Protein AF-A0A2K3LQK6-F1 (afdb_monomer_lite)

InterPro domains:
  IPR004263 Exostosin-like [PTHR11062] (12-175)
  IPR040911 Exostosin, GT47 domain [PF03016] (10-175)

Structure (mmCIF, N/CA/C/O backbone):
data_AF-A0A2K3LQK6-F1
#
_entry.id   AF-A0A2K3LQK6-F1
#
loop_
_atom_site.group_PDB
_atom_site.id
_atom_site.type_symbol
_atom_site.label_atom_id
_atom_site.label_alt_id
_atom_site.label_comp_id
_atom_site.label_asym_id
_atom_site.label_entity_id
_atom_site.label_seq_id
_atom_site.pdbx_PDB_ins_code
_atom_site.Cartn_x
_atom_site.Cartn_y
_atom_site.Cartn_z
_atom_site.occupancy
_atom_site.B_iso_or_equiv
_atom_site.auth_seq_id
_atom_site.auth_comp_id
_atom_site.auth_asym_id
_atom_site.auth_atom_id
_atom_site.pdbx_PDB_model_num
ATOM 1 N N . MET A 1 1 ? 17.874 10.513 23.870 1.00 37.66 1 MET A N 1
ATOM 2 C CA . MET A 1 1 ? 16.437 10.480 24.214 1.00 37.66 1 MET A CA 1
ATOM 3 C C . MET A 1 1 ? 16.066 9.026 24.432 1.00 37.66 1 MET A C 1
ATOM 5 O O . MET A 1 1 ? 16.280 8.231 23.527 1.00 37.66 1 MET A O 1
ATOM 9 N N . GLN A 1 2 ? 15.634 8.658 25.635 1.00 50.38 2 GLN A N 1
ATOM 10 C CA . GLN A 1 2 ? 15.206 7.292 25.942 1.00 50.38 2 GLN A CA 1
ATOM 11 C C . GLN A 1 2 ? 13.764 7.153 25.437 1.00 50.38 2 GLN A C 1
ATOM 13 O O . GLN A 1 2 ? 12.906 7.937 25.834 1.00 50.38 2 GLN A O 1
ATOM 18 N N . GLY A 1 3 ? 13.527 6.259 24.475 1.00 62.50 3 GLY A N 1
ATOM 19 C CA . GLY A 1 3 ? 12.187 6.035 23.929 1.00 62.50 3 GLY A CA 1
ATOM 20 C C . GLY A 1 3 ? 11.255 5.419 24.975 1.00 62.50 3 GLY A C 1
ATOM 21 O O . GLY A 1 3 ? 11.709 4.702 25.866 1.00 62.50 3 GLY A O 1
ATOM 22 N N . THR A 1 4 ? 9.956 5.691 24.868 1.00 73.94 4 THR A N 1
ATOM 23 C CA . THR A 1 4 ? 8.923 5.056 25.698 1.00 73.94 4 THR A CA 1
ATOM 24 C C . THR A 1 4 ? 8.944 3.537 25.491 1.00 73.94 4 THR A C 1
ATOM 26 O O . THR A 1 4 ? 9.010 3.074 24.352 1.00 73.94 4 THR A O 1
ATOM 29 N N . SER A 1 5 ? 8.899 2.752 26.575 1.00 81.50 5 SER A N 1
ATOM 30 C CA . SER A 1 5 ? 8.797 1.288 26.478 1.00 81.50 5 SER A CA 1
ATOM 31 C C . SER A 1 5 ? 7.486 0.872 25.799 1.00 81.50 5 SER A C 1
ATOM 33 O O . SER A 1 5 ? 6.498 1.608 25.831 1.00 81.50 5 SER A O 1
ATOM 35 N N . TYR A 1 6 ? 7.458 -0.319 25.193 1.00 77.25 6 TYR A N 1
ATOM 36 C CA . TYR A 1 6 ? 6.244 -0.839 24.551 1.00 77.25 6 TYR A CA 1
ATOM 37 C C . TYR A 1 6 ? 5.064 -0.937 25.522 1.00 77.25 6 TYR A C 1
ATOM 39 O O . TYR A 1 6 ? 3.968 -0.512 25.180 1.00 77.25 6 TYR A O 1
ATOM 47 N N . GLU A 1 7 ? 5.307 -1.394 26.748 1.00 80.50 7 GLU A N 1
ATOM 48 C CA . GLU A 1 7 ? 4.292 -1.476 27.805 1.00 80.50 7 GLU A CA 1
ATOM 49 C C . GLU A 1 7 ? 3.673 -0.107 28.111 1.00 80.50 7 GLU A C 1
ATOM 51 O O . GLU A 1 7 ? 2.451 0.036 28.140 1.00 80.50 7 GLU A O 1
ATOM 56 N N . ASN A 1 8 ? 4.505 0.931 28.241 1.00 85.00 8 ASN A N 1
ATOM 57 C CA . ASN A 1 8 ? 4.021 2.288 28.478 1.00 85.00 8 ASN A CA 1
ATOM 58 C C . ASN A 1 8 ? 3.223 2.830 27.284 1.00 85.00 8 ASN A C 1
ATOM 60 O O . ASN A 1 8 ? 2.232 3.527 27.487 1.00 85.00 8 ASN A O 1
ATOM 64 N N . MET A 1 9 ? 3.612 2.506 26.044 1.00 84.94 9 MET A N 1
ATOM 65 C CA . MET A 1 9 ? 2.831 2.893 24.861 1.00 84.94 9 MET A CA 1
ATOM 66 C C . MET A 1 9 ? 1.442 2.253 24.866 1.00 84.94 9 MET A C 1
ATOM 68 O O . MET A 1 9 ? 0.458 2.950 24.619 1.00 84.94 9 MET A O 1
ATOM 72 N N . THR A 1 10 ? 1.353 0.963 25.190 1.00 86.56 10 THR A N 1
ATOM 73 C CA . THR A 1 10 ? 0.074 0.250 25.271 1.00 86.56 10 THR A CA 1
ATOM 74 C C . THR A 1 10 ? -0.840 0.863 26.330 1.00 86.56 10 THR A C 1
ATOM 76 O O . THR A 1 10 ? -2.001 1.131 26.036 1.00 86.56 10 THR A O 1
ATOM 79 N N . ILE A 1 11 ? -0.316 1.180 27.519 1.00 89.50 11 ILE A N 1
ATOM 80 C CA . ILE A 1 11 ? -1.090 1.823 28.596 1.00 89.50 11 ILE A CA 1
ATOM 81 C C . ILE A 1 11 ? -1.600 3.207 28.168 1.00 89.50 11 ILE A C 1
ATOM 83 O O . ILE A 1 11 ? -2.762 3.543 28.391 1.00 89.50 11 ILE A O 1
ATOM 87 N N . ILE A 1 12 ? -0.750 4.021 27.532 1.00 90.62 12 ILE A N 1
ATOM 88 C CA . ILE A 1 12 ? -1.136 5.361 27.065 1.00 90.62 12 ILE A CA 1
ATOM 89 C C . ILE A 1 12 ? -2.272 5.271 26.039 1.00 90.62 12 ILE A C 1
ATOM 91 O O . ILE A 1 12 ? -3.260 5.999 26.151 1.00 90.62 12 ILE A O 1
ATOM 95 N N . VAL A 1 13 ? -2.148 4.380 25.052 1.00 90.25 13 VAL A N 1
ATOM 96 C CA . VAL A 1 13 ? -3.176 4.197 24.018 1.00 90.25 13 VAL A CA 1
ATOM 97 C C . VAL A 1 13 ? -4.457 3.619 24.610 1.00 90.25 13 VAL A C 1
ATOM 99 O O . VAL A 1 13 ? -5.538 4.089 24.261 1.00 90.25 13 VAL A O 1
ATOM 102 N N . GLN A 1 14 ? -4.351 2.671 25.541 1.00 90.94 14 GLN A N 1
ATOM 103 C CA . GLN A 1 14 ? -5.493 2.127 26.270 1.00 90.94 14 GLN A CA 1
ATOM 104 C C . GLN A 1 14 ? -6.287 3.228 26.976 1.00 90.94 14 GLN A C 1
ATOM 106 O O . GLN A 1 14 ? -7.464 3.414 26.670 1.00 90.94 14 GLN A O 1
ATOM 111 N N . ASN A 1 15 ? -5.631 4.016 27.831 1.00 93.12 15 ASN A N 1
ATOM 112 C CA . ASN A 1 15 ? -6.279 5.101 28.568 1.00 93.12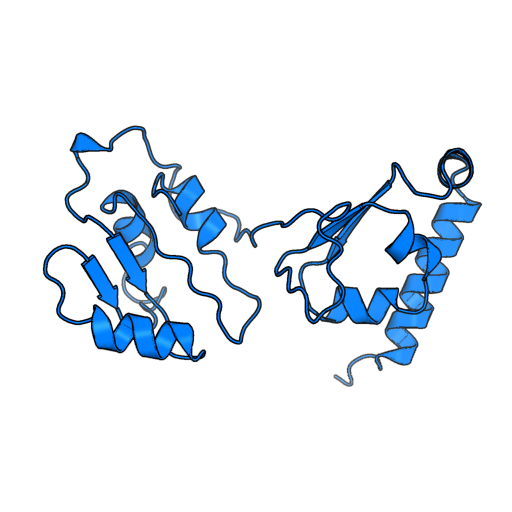 15 ASN A CA 1
ATOM 113 C C . ASN A 1 15 ? -6.919 6.132 27.627 1.00 93.12 15 ASN A C 1
ATOM 115 O O . ASN A 1 15 ? -8.015 6.633 27.885 1.00 93.12 15 ASN A O 1
ATOM 119 N N . TYR A 1 16 ? -6.250 6.447 26.513 1.00 92.06 16 TYR A N 1
ATOM 120 C CA . TYR A 1 16 ? -6.789 7.360 25.510 1.00 92.06 16 TYR A CA 1
ATOM 121 C C . TYR A 1 16 ? -8.078 6.817 24.879 1.00 92.06 16 TYR A C 1
ATOM 123 O O . TYR A 1 16 ? -9.088 7.523 24.843 1.00 92.06 16 TYR A O 1
ATOM 131 N N . VAL A 1 17 ? -8.078 5.561 24.431 1.00 90.38 17 VAL A N 1
ATOM 132 C CA . VAL A 1 17 ? -9.249 4.927 23.810 1.00 90.38 17 VAL A CA 1
ATOM 133 C C . VAL A 1 17 ? -10.395 4.791 24.811 1.00 90.38 17 VAL A C 1
ATOM 135 O O . VAL A 1 17 ? -11.519 5.166 24.491 1.00 90.38 17 VAL A O 1
ATOM 138 N N . GLU A 1 18 ? -10.126 4.352 26.040 1.00 91.00 18 GLU A N 1
ATOM 139 C CA . GLU A 1 18 ? -11.136 4.267 27.103 1.00 91.00 18 GLU A CA 1
ATOM 140 C C . GLU A 1 18 ? -11.766 5.636 27.406 1.00 91.00 18 GLU A C 1
ATOM 142 O O . GLU A 1 18 ? -12.985 5.741 27.563 1.00 91.00 18 GLU A O 1
ATOM 147 N N . SER A 1 19 ? -10.970 6.713 27.394 1.00 93.44 19 SER A N 1
ATOM 148 C CA . SER A 1 19 ? -11.492 8.074 27.568 1.00 93.44 19 SER A CA 1
ATOM 149 C C . SER A 1 19 ? -12.434 8.498 26.433 1.00 93.44 19 SER A C 1
ATOM 151 O O . SER A 1 19 ? -13.451 9.146 26.688 1.00 93.44 19 SER A O 1
ATOM 153 N N . LEU A 1 20 ? -12.141 8.102 25.187 1.00 91.06 20 LEU A N 1
ATOM 154 C CA . LEU A 1 20 ? -13.002 8.375 24.035 1.00 91.06 20 LEU A CA 1
ATOM 155 C C . LEU A 1 20 ? -14.316 7.598 24.131 1.00 91.06 20 LEU A C 1
ATOM 157 O O . LEU A 1 20 ? -15.376 8.179 23.909 1.00 91.06 20 LEU A O 1
ATOM 161 N N . ILE A 1 21 ? -14.248 6.318 24.506 1.00 90.62 21 ILE A N 1
ATOM 162 C CA . ILE A 1 21 ? -15.417 5.450 24.696 1.00 90.62 21 ILE A CA 1
ATOM 163 C C . ILE A 1 21 ? -16.339 6.008 25.787 1.00 90.62 21 ILE A C 1
ATOM 165 O O . ILE A 1 21 ? -17.554 6.033 25.616 1.00 90.62 21 ILE A O 1
ATOM 169 N N . SER A 1 22 ? -15.763 6.490 26.892 1.00 91.69 22 SER A N 1
ATOM 170 C CA . SER A 1 22 ? -16.510 7.102 27.997 1.00 91.69 22 SER A CA 1
ATOM 171 C C . SER A 1 22 ? -17.151 8.437 27.600 1.00 91.69 22 SER A C 1
ATOM 173 O O . SER A 1 22 ? -18.304 8.712 27.934 1.00 91.69 22 SER A O 1
ATOM 175 N N . LYS A 1 23 ? -16.423 9.270 26.848 1.00 94.31 23 LYS A N 1
ATOM 176 C CA . LYS A 1 23 ? -16.878 10.609 26.454 1.00 94.31 23 LYS A CA 1
ATOM 177 C C . LYS A 1 23 ? -17.947 10.589 25.362 1.00 94.31 23 LYS A C 1
ATOM 179 O O . LYS A 1 23 ? -18.805 11.471 25.340 1.00 94.31 23 LYS A O 1
ATOM 184 N N . TYR A 1 24 ? -17.877 9.636 24.436 1.00 90.69 24 TYR A N 1
ATOM 185 C CA . TYR A 1 24 ? -18.741 9.595 23.261 1.00 90.69 24 TYR A CA 1
ATOM 186 C C . TYR A 1 24 ? -19.615 8.332 23.262 1.00 90.69 24 TYR A C 1
ATOM 188 O O . TYR A 1 24 ? -19.097 7.227 23.104 1.00 90.69 24 TYR A O 1
ATOM 196 N N . PRO A 1 25 ? -20.956 8.461 23.333 1.00 86.81 25 PRO A N 1
ATOM 197 C CA . PRO A 1 25 ? -21.855 7.310 23.478 1.00 86.81 25 PRO A CA 1
ATOM 198 C C . PRO A 1 25 ? -21.932 6.423 22.224 1.00 86.81 25 PRO A C 1
ATOM 200 O O . PRO A 1 25 ? -22.525 5.346 22.258 1.00 86.81 25 PRO A O 1
ATOM 203 N N . TYR A 1 26 ? -21.344 6.860 21.107 1.00 90.94 26 TYR A N 1
ATOM 204 C CA . TYR A 1 26 ? -21.410 6.169 19.820 1.00 90.94 26 TYR A CA 1
ATOM 205 C C . TYR A 1 26 ? -20.697 4.818 19.827 1.00 90.94 26 TYR A C 1
ATOM 207 O O . TYR A 1 26 ? -21.129 3.916 19.113 1.00 90.94 26 TYR A O 1
ATOM 215 N N . TRP A 1 27 ? -19.668 4.647 20.664 1.00 90.56 27 TRP A N 1
ATOM 216 C CA . TRP A 1 27 ? -18.962 3.373 20.776 1.00 90.56 27 TRP A CA 1
ATOM 217 C C . TRP A 1 27 ? -19.902 2.234 21.181 1.00 90.56 27 TRP A C 1
ATOM 219 O O . TRP A 1 27 ? -19.908 1.170 20.564 1.00 90.56 27 TRP A O 1
ATOM 229 N N . ASN A 1 28 ? -20.758 2.476 22.177 1.00 89.25 28 ASN A N 1
ATOM 230 C CA . ASN A 1 28 ? -21.653 1.461 22.736 1.00 89.25 28 ASN A CA 1
ATOM 231 C C . ASN A 1 28 ? -22.783 1.052 21.781 1.00 89.25 28 ASN A C 1
ATOM 233 O O . ASN A 1 28 ? -23.373 -0.007 21.972 1.00 89.25 28 ASN A O 1
ATOM 237 N N . ARG A 1 29 ? -23.067 1.841 20.733 1.00 92.56 29 ARG A N 1
ATOM 238 C CA . ARG A 1 29 ? -24.099 1.519 19.732 1.00 92.56 29 ARG A CA 1
ATOM 239 C C . ARG A 1 29 ? -23.782 0.234 18.963 1.00 92.56 29 ARG A C 1
ATOM 241 O O . ARG A 1 29 ? -24.691 -0.512 18.617 1.00 92.56 29 ARG A O 1
ATOM 248 N N . THR A 1 30 ? -22.505 0.006 18.674 1.00 92.94 30 THR A N 1
ATOM 249 C CA . THR A 1 30 ? -22.017 -1.093 17.819 1.00 92.94 30 THR A CA 1
ATOM 250 C C . THR A 1 30 ? -20.852 -1.850 18.451 1.00 92.94 30 THR A C 1
ATOM 252 O O . THR A 1 30 ? -20.230 -2.685 17.798 1.00 92.94 30 THR A O 1
ATOM 255 N N . LEU A 1 31 ? -20.508 -1.520 19.700 1.00 91.62 31 LEU A N 1
ATOM 256 C CA . LEU A 1 31 ? -19.279 -1.955 20.364 1.00 91.62 31 LEU A CA 1
ATOM 257 C C . LEU A 1 31 ? -18.021 -1.639 19.532 1.00 91.62 31 LEU A C 1
ATOM 259 O O . LEU A 1 31 ? -17.066 -2.414 19.528 1.00 91.62 31 LEU A O 1
ATOM 263 N N . GLY A 1 32 ? -18.041 -0.518 18.806 1.00 91.69 32 GLY A N 1
ATOM 264 C CA . GLY A 1 32 ? -16.944 -0.054 17.959 1.00 91.69 32 GLY A CA 1
ATOM 265 C C . GLY A 1 32 ? -16.905 -0.639 16.544 1.00 91.69 32 GLY A C 1
ATOM 266 O O . GLY A 1 32 ? -15.954 -0.344 15.824 1.00 91.69 32 GLY A O 1
ATOM 267 N N . ALA A 1 33 ? -17.889 -1.439 16.115 1.00 93.50 33 ALA A N 1
ATOM 268 C CA . ALA A 1 33 ? -17.858 -2.119 14.811 1.00 93.50 33 ALA A CA 1
ATOM 269 C C . ALA A 1 33 ? -17.955 -1.186 13.588 1.00 93.50 33 ALA A C 1
ATOM 271 O O . ALA A 1 33 ? -17.488 -1.518 12.503 1.00 93.50 33 ALA A O 1
ATOM 272 N N . ASP A 1 34 ? -18.537 -0.002 13.766 1.00 93.25 34 ASP A N 1
ATOM 273 C CA . ASP A 1 34 ? -18.649 1.058 12.753 1.00 93.25 34 ASP A CA 1
ATOM 274 C C . ASP A 1 34 ? -17.586 2.160 12.911 1.00 93.25 34 ASP A C 1
ATOM 276 O O . ASP A 1 34 ? -17.644 3.187 12.235 1.00 93.25 34 ASP A O 1
ATOM 280 N N . HIS A 1 35 ? -16.614 1.963 13.804 1.00 93.38 35 HIS A N 1
ATOM 281 C CA . HIS A 1 35 ? -15.495 2.878 13.998 1.00 93.38 35 HIS A CA 1
ATOM 282 C C . HIS A 1 35 ? -14.274 2.375 13.231 1.00 93.38 35 HIS A C 1
ATOM 284 O O . HIS A 1 35 ? -14.069 1.167 13.088 1.00 93.38 35 HIS A O 1
ATOM 290 N N . PHE A 1 36 ? -13.431 3.301 12.771 1.00 93.38 36 PHE A N 1
ATOM 291 C CA . PHE A 1 36 ? -12.166 2.965 12.132 1.00 93.38 36 PHE A CA 1
ATOM 292 C C . PHE A 1 36 ? -10.997 3.737 12.737 1.00 93.38 36 PHE A C 1
ATOM 294 O O . PHE A 1 36 ? -11.159 4.848 13.241 1.00 93.38 36 PHE A O 1
ATOM 301 N N . PHE A 1 37 ? -9.805 3.153 12.662 1.00 90.69 37 PHE A N 1
ATOM 302 C CA . PHE A 1 37 ? -8.564 3.820 13.042 1.00 90.69 37 PHE A CA 1
ATOM 303 C C . PHE A 1 37 ? -7.425 3.446 12.097 1.00 90.69 37 PHE A C 1
ATOM 305 O O . PHE A 1 37 ? -7.454 2.406 11.438 1.00 90.69 37 PHE A O 1
ATOM 312 N N . VAL A 1 38 ? -6.422 4.319 12.009 1.00 89.06 38 VAL A N 1
ATOM 313 C CA . VAL A 1 38 ? -5.304 4.186 11.068 1.00 89.06 38 VAL A CA 1
ATOM 314 C C . VAL A 1 38 ? -4.030 3.805 11.817 1.00 89.06 38 VAL A C 1
ATOM 316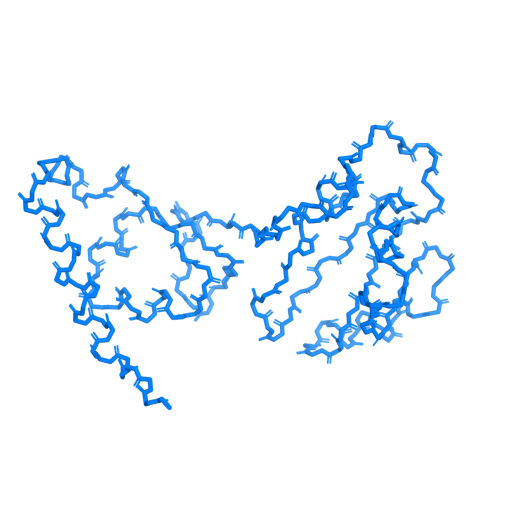 O O . VAL A 1 38 ? -3.652 4.468 12.782 1.00 89.06 38 VAL A O 1
ATOM 319 N N . THR A 1 39 ? -3.330 2.774 11.343 1.00 83.25 39 THR A N 1
ATOM 320 C CA . THR A 1 39 ? -2.024 2.350 11.869 1.00 83.25 39 THR A CA 1
ATOM 321 C C . THR A 1 39 ? -1.033 2.154 10.731 1.00 83.25 39 THR A C 1
ATOM 323 O O . THR A 1 39 ? -1.186 1.246 9.915 1.00 83.25 39 THR A O 1
ATOM 326 N N . CYS A 1 40 ? 0.010 2.980 10.674 1.00 77.19 40 CYS A N 1
ATOM 327 C CA . CYS A 1 40 ? 0.933 2.975 9.535 1.00 77.19 40 CYS A CA 1
ATOM 328 C C . CYS A 1 40 ? 2.350 2.484 9.826 1.00 77.19 40 CYS A C 1
ATOM 330 O O . CYS A 1 40 ? 3.189 2.447 8.930 1.00 77.19 40 CYS A O 1
ATOM 332 N N . HIS A 1 41 ? 2.600 2.065 11.061 1.00 76.69 41 HIS A N 1
ATOM 333 C CA . HIS A 1 41 ? 3.857 1.468 11.489 1.00 76.69 41 HIS A CA 1
ATOM 334 C C . HIS A 1 41 ? 3.564 0.262 12.387 1.00 76.69 41 HIS A C 1
ATOM 336 O O . HIS A 1 41 ? 2.479 0.180 12.967 1.00 76.69 41 HIS A O 1
ATOM 342 N N . ASP A 1 42 ? 4.527 -0.648 12.527 1.00 67.50 42 ASP A N 1
ATOM 343 C CA . ASP A 1 42 ? 4.420 -1.841 13.387 1.00 67.50 42 ASP A CA 1
ATOM 344 C C . ASP A 1 42 ? 4.083 -1.503 14.856 1.00 67.50 42 ASP A C 1
ATOM 346 O O . ASP A 1 42 ? 3.365 -2.246 15.524 1.00 67.50 42 ASP A O 1
ATOM 350 N N . VAL A 1 43 ? 4.501 -0.323 15.323 1.00 70.62 43 VAL A N 1
ATOM 351 C CA . VAL A 1 43 ? 4.159 0.253 16.628 1.00 70.62 43 VAL A CA 1
ATOM 352 C C . VAL A 1 43 ? 2.647 0.333 16.830 1.00 70.62 43 VAL A C 1
ATOM 354 O O . VAL A 1 43 ? 2.188 0.126 17.945 1.00 70.62 43 VAL A O 1
ATOM 357 N N . GLY A 1 44 ? 1.859 0.575 15.778 1.00 75.19 44 GLY A N 1
ATOM 358 C CA . GLY A 1 44 ? 0.400 0.635 15.886 1.00 75.19 44 GLY A CA 1
ATOM 359 C C . GLY A 1 44 ? -0.230 -0.708 16.259 1.00 75.19 44 GLY A C 1
ATOM 360 O O . GLY A 1 44 ? -1.185 -0.735 17.030 1.00 75.19 44 GLY A O 1
ATOM 361 N N . VAL A 1 45 ? 0.334 -1.822 15.778 1.00 76.38 45 VAL A N 1
ATOM 362 C CA . VAL A 1 45 ? -0.122 -3.162 16.178 1.00 76.38 45 VAL A CA 1
ATOM 363 C C . VAL A 1 45 ? 0.145 -3.350 17.668 1.00 76.38 45 VAL A C 1
ATOM 365 O O . VAL A 1 45 ? -0.797 -3.558 18.424 1.00 76.38 45 VAL A O 1
ATOM 368 N N . ARG A 1 46 ? 1.393 -3.139 18.104 1.00 78.62 46 ARG A N 1
ATOM 369 C CA . ARG A 1 46 ? 1.799 -3.320 19.508 1.00 78.62 46 ARG A CA 1
ATOM 370 C C . ARG A 1 46 ? 1.057 -2.407 20.476 1.00 78.62 46 ARG A C 1
ATOM 372 O O . ARG A 1 46 ? 0.583 -2.854 21.511 1.00 78.62 46 ARG A O 1
ATOM 379 N N . ALA A 1 47 ? 0.899 -1.136 20.120 1.00 83.81 47 ALA A N 1
ATOM 380 C CA . ALA A 1 47 ? 0.229 -0.160 20.971 1.00 83.81 47 ALA A CA 1
ATOM 381 C C . ALA A 1 47 ? -1.269 -0.461 21.165 1.00 83.81 47 ALA A C 1
ATOM 383 O O . ALA A 1 47 ? -1.868 0.027 22.118 1.00 83.81 47 ALA A O 1
ATOM 384 N N . THR A 1 48 ? -1.875 -1.266 20.284 1.00 86.69 48 THR A N 1
ATOM 385 C CA . THR A 1 48 ? -3.284 -1.680 20.393 1.00 86.69 48 THR A CA 1
ATOM 386 C C . THR A 1 48 ? -3.470 -3.089 20.964 1.00 86.69 48 THR A C 1
ATOM 388 O O . THR A 1 48 ? -4.611 -3.505 21.158 1.00 86.69 48 THR A O 1
ATOM 391 N N . GLU A 1 49 ? -2.393 -3.810 21.307 1.00 82.56 49 GLU A N 1
ATOM 392 C CA . GLU A 1 49 ? -2.472 -5.175 21.863 1.00 82.56 49 GLU A CA 1
ATOM 393 C C . GLU A 1 49 ? -3.267 -5.237 23.178 1.00 82.56 49 GLU A C 1
ATOM 395 O O . GLU A 1 49 ? -3.981 -6.209 23.417 1.00 82.56 49 GLU A O 1
ATOM 400 N N . GLY A 1 50 ? -3.216 -4.180 23.997 1.00 84.06 50 GLY A N 1
ATOM 401 C CA . GLY A 1 50 ? -3.985 -4.072 25.246 1.00 84.06 50 GLY A CA 1
ATOM 402 C C . GLY A 1 50 ? -5.488 -3.823 25.062 1.00 84.06 50 GLY A C 1
ATOM 403 O O . GLY A 1 50 ? -6.232 -3.821 26.037 1.00 84.06 50 GLY A O 1
ATOM 404 N N . LEU A 1 51 ? -5.961 -3.624 23.827 1.00 88.12 51 LEU A N 1
ATOM 405 C CA . LEU A 1 51 ? -7.348 -3.278 23.507 1.00 88.12 51 LEU A CA 1
ATOM 406 C C . LEU A 1 51 ? -7.976 -4.332 22.574 1.00 88.12 51 LEU A C 1
ATOM 408 O O . LEU A 1 51 ? -8.270 -4.051 21.406 1.00 88.12 51 LEU A O 1
ATOM 412 N N . PRO A 1 52 ? -8.240 -5.560 23.056 1.00 87.75 52 PRO A N 1
ATOM 413 C CA . PRO A 1 52 ? -8.707 -6.653 22.205 1.00 87.75 52 PRO A CA 1
ATOM 414 C C . PRO A 1 52 ? -10.058 -6.362 21.539 1.00 87.75 52 PRO A C 1
ATOM 416 O O . PRO A 1 52 ? -10.280 -6.789 20.408 1.00 87.75 52 PRO A O 1
ATOM 419 N N . LEU A 1 53 ? -10.955 -5.621 22.202 1.00 88.19 53 LEU A N 1
ATOM 420 C CA . LEU A 1 53 ? -12.251 -5.236 21.629 1.00 88.19 53 LEU A CA 1
ATOM 421 C C . LEU A 1 53 ? -12.107 -4.201 20.507 1.00 88.19 53 LEU A C 1
ATOM 423 O O . LEU A 1 53 ? -12.792 -4.323 19.497 1.00 88.19 53 LEU A O 1
ATOM 427 N N . LEU A 1 54 ? -11.175 -3.249 20.634 1.00 90.38 54 LEU A N 1
ATOM 428 C CA . LEU A 1 54 ? -10.855 -2.305 19.558 1.00 90.38 54 LEU A CA 1
ATOM 429 C C . LEU A 1 54 ? -10.350 -3.055 18.322 1.00 90.38 54 LEU A C 1
ATOM 431 O O . LEU A 1 54 ? -10.828 -2.826 17.216 1.00 90.38 54 LEU A O 1
ATOM 435 N N . VAL A 1 55 ? -9.409 -3.983 18.512 1.00 89.56 55 VAL A N 1
ATOM 436 C CA . VAL A 1 55 ? -8.804 -4.745 17.411 1.00 89.56 55 VAL A CA 1
ATOM 437 C C . VAL A 1 55 ? -9.809 -5.686 16.741 1.00 89.56 55 VAL A C 1
ATOM 439 O O . VAL A 1 55 ? -9.790 -5.827 15.515 1.00 89.56 55 VAL A O 1
ATOM 442 N N . LYS A 1 56 ? -10.685 -6.330 17.522 1.00 90.06 56 LYS A N 1
ATOM 443 C CA . LYS A 1 56 ? -11.676 -7.288 17.012 1.00 90.06 56 LYS A CA 1
ATOM 444 C C . LYS A 1 56 ? -12.867 -6.618 16.334 1.00 90.06 56 LYS A C 1
ATOM 446 O O . LYS A 1 56 ? -13.278 -7.103 15.286 1.00 90.06 56 LYS A O 1
ATOM 451 N N . ASN A 1 57 ? -13.392 -5.529 16.895 1.00 92.50 57 ASN A N 1
ATOM 452 C CA . ASN A 1 57 ? -14.637 -4.935 16.409 1.00 92.50 57 ASN A CA 1
ATOM 453 C C . ASN A 1 57 ? -14.385 -3.828 15.381 1.00 92.50 57 ASN A C 1
ATOM 455 O O . ASN A 1 57 ? -15.003 -3.842 14.324 1.00 92.50 57 ASN A O 1
ATOM 459 N N . SER A 1 58 ? -13.463 -2.900 15.644 1.00 93.56 58 SER A N 1
ATOM 460 C CA . SER A 1 58 ? -13.262 -1.725 14.785 1.00 93.56 58 SER A CA 1
ATOM 461 C C . SER A 1 58 ? -12.470 -2.029 13.519 1.00 93.56 58 SER A C 1
ATOM 463 O O . SER A 1 58 ? -11.610 -2.909 13.496 1.00 93.56 58 SER A O 1
ATOM 465 N N . ILE A 1 59 ? -12.720 -1.266 12.460 1.00 93.75 59 ILE A N 1
ATOM 466 C CA . ILE A 1 59 ? -12.041 -1.389 11.168 1.00 93.75 59 ILE A CA 1
ATOM 467 C C . ILE A 1 59 ? -10.643 -0.768 11.266 1.00 93.75 59 ILE A C 1
ATOM 469 O O . ILE A 1 59 ? -10.491 0.404 11.611 1.00 93.75 59 ILE A O 1
ATOM 473 N N . ARG A 1 60 ? -9.592 -1.521 10.932 1.00 91.12 60 ARG A N 1
ATOM 474 C CA . ARG A 1 60 ? -8.229 -0.970 10.886 1.00 91.12 60 ARG A CA 1
ATOM 475 C C . ARG A 1 60 ? -7.826 -0.639 9.468 1.00 91.12 60 ARG A C 1
ATOM 477 O O . ARG A 1 60 ? -7.862 -1.510 8.609 1.00 91.12 60 ARG A O 1
ATOM 484 N N . ALA A 1 61 ? -7.366 0.583 9.242 1.00 91.19 61 ALA A N 1
ATOM 485 C CA . ALA A 1 61 ? -6.665 0.965 8.024 1.00 91.19 61 ALA A CA 1
ATOM 486 C C . ALA A 1 61 ? -5.152 0.831 8.254 1.00 91.19 61 ALA A C 1
ATOM 488 O O . ALA A 1 61 ? -4.562 1.599 9.018 1.00 91.19 61 ALA A O 1
ATOM 489 N N . VAL A 1 62 ? -4.519 -0.164 7.629 1.00 86.44 62 VAL A N 1
ATOM 490 C CA . VAL A 1 62 ? -3.134 -0.562 7.935 1.00 86.44 62 VAL A CA 1
ATOM 491 C C . VAL A 1 62 ? -2.200 -0.243 6.771 1.00 86.44 62 VAL A C 1
ATOM 493 O O . VAL A 1 62 ? -2.455 -0.704 5.660 1.00 86.44 62 VAL A O 1
ATOM 496 N N . CYS A 1 63 ? -1.094 0.486 7.012 1.00 81.44 63 CYS A N 1
ATOM 497 C CA . CYS A 1 63 ? -0.197 0.881 5.911 1.00 81.44 63 CYS A CA 1
ATOM 498 C C . CYS A 1 63 ? 0.661 -0.253 5.306 1.00 81.44 63 CYS A C 1
ATOM 500 O O . CYS A 1 63 ? 1.278 -0.105 4.252 1.00 81.44 63 CYS A O 1
ATOM 502 N N . SER A 1 64 ? 0.791 -1.373 6.009 1.00 72.44 64 SER A N 1
ATOM 503 C CA . SER A 1 64 ? 1.579 -2.534 5.579 1.00 72.44 64 SER A CA 1
ATOM 504 C C . SER A 1 64 ? 0.938 -3.804 6.116 1.00 72.44 64 SER A C 1
ATOM 506 O O . SER A 1 64 ? 1.430 -4.385 7.085 1.00 72.44 64 SER A O 1
ATOM 508 N N . PRO A 1 65 ? -0.208 -4.202 5.545 1.00 74.81 65 PRO A N 1
ATOM 509 C CA . PRO A 1 65 ? -0.904 -5.389 5.998 1.00 74.81 65 PRO A CA 1
ATOM 510 C C . PRO A 1 65 ? -0.059 -6.626 5.680 1.00 74.81 65 PRO A C 1
ATOM 512 O O . PRO A 1 65 ? 0.390 -6.819 4.551 1.00 74.81 65 PRO A O 1
ATOM 515 N N . SER A 1 66 ? 0.150 -7.472 6.682 1.00 73.31 66 SER A N 1
ATOM 516 C CA . SER A 1 66 ? 0.634 -8.838 6.499 1.00 73.31 66 SER A CA 1
ATOM 517 C C . SER A 1 66 ? -0.217 -9.774 7.350 1.00 73.31 66 SER A C 1
ATOM 519 O O . SER A 1 66 ? -0.627 -9.418 8.459 1.00 73.31 66 SER A O 1
ATOM 521 N N . TYR A 1 67 ? -0.476 -10.971 6.826 1.00 70.50 67 TYR A N 1
ATOM 522 C CA . TYR A 1 67 ? -1.184 -12.031 7.546 1.00 70.50 67 TYR A CA 1
ATOM 523 C C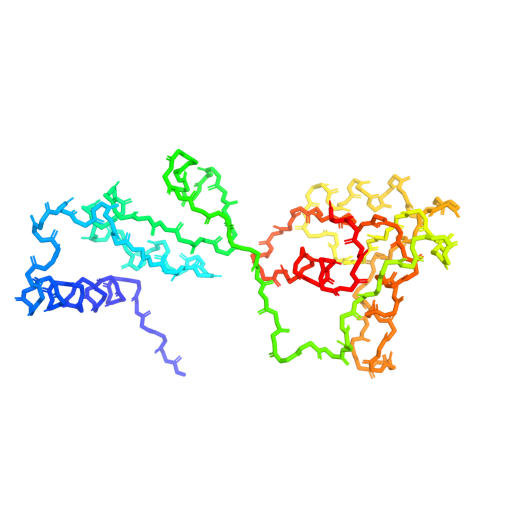 . TYR A 1 67 ? -0.467 -12.409 8.852 1.00 70.50 67 TYR A C 1
ATOM 525 O O . TYR A 1 67 ? -1.123 -12.735 9.837 1.00 70.50 67 TYR A O 1
ATOM 533 N N . ASP A 1 68 ? 0.860 -12.267 8.893 1.00 69.62 68 ASP A N 1
ATOM 534 C CA . ASP A 1 68 ? 1.690 -12.656 10.039 1.00 69.62 68 ASP A CA 1
ATOM 535 C C . ASP A 1 68 ? 1.646 -11.653 11.205 1.00 69.62 68 ASP A C 1
ATOM 537 O O . ASP A 1 68 ? 2.112 -11.955 12.300 1.00 69.62 68 ASP A O 1
ATOM 541 N N . VAL A 1 69 ? 1.105 -10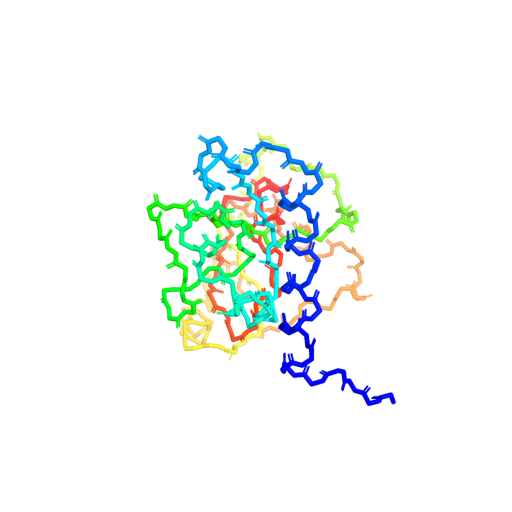.447 10.989 1.00 69.88 69 VAL A N 1
ATOM 542 C CA . VAL A 1 69 ? 1.089 -9.352 1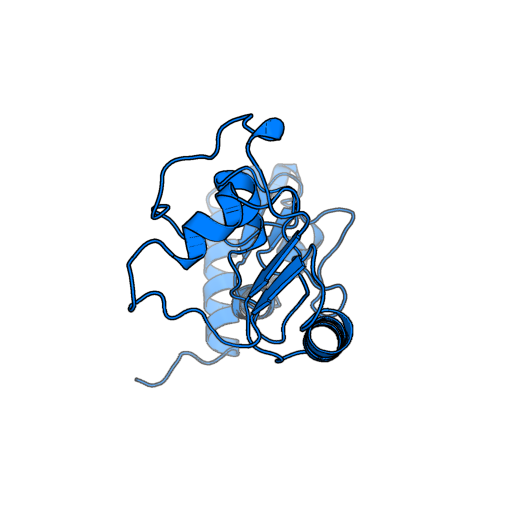1.986 1.00 69.88 69 VAL A CA 1
ATOM 543 C C . VAL A 1 69 ? -0.328 -8.960 12.401 1.00 69.88 69 VAL A C 1
ATOM 545 O O . VAL A 1 69 ? -0.596 -7.827 12.798 1.00 69.88 69 VAL A O 1
ATOM 548 N N . GLY A 1 70 ? -1.252 -9.918 12.306 1.00 77.88 70 GLY A N 1
ATOM 549 C CA . GLY A 1 70 ? -2.600 -9.789 12.843 1.00 77.88 70 GLY A CA 1
ATOM 550 C C . GLY A 1 70 ? -3.549 -8.955 11.993 1.00 77.88 70 GLY A C 1
ATOM 551 O O . GLY A 1 70 ? -4.548 -8.506 12.536 1.00 77.88 70 GLY A O 1
ATOM 552 N N . PHE A 1 71 ? -3.278 -8.735 10.702 1.00 86.25 71 PHE A N 1
ATOM 553 C CA . PHE A 1 71 ? -4.254 -8.173 9.759 1.00 86.25 71 PHE A CA 1
ATOM 554 C C . PHE A 1 71 ? -5.461 -9.115 9.605 1.00 86.25 71 PHE A C 1
ATOM 556 O O . PHE A 1 71 ? -5.277 -10.322 9.460 1.00 86.25 71 PHE A O 1
ATOM 563 N N . ILE A 1 72 ? -6.687 -8.580 9.627 1.00 88.69 72 ILE A N 1
ATOM 564 C CA . ILE A 1 72 ? -7.934 -9.353 9.516 1.00 88.69 72 ILE A CA 1
ATOM 565 C C . ILE A 1 72 ? -8.595 -9.042 8.159 1.00 88.69 72 ILE A C 1
ATOM 567 O O . ILE A 1 72 ? -9.336 -8.068 8.068 1.00 88.69 72 ILE A O 1
ATOM 571 N N . PRO A 1 73 ? -8.391 -9.850 7.099 1.00 88.69 73 PRO A N 1
ATOM 572 C CA . PRO A 1 73 ? -8.786 -9.491 5.729 1.00 88.69 73 PRO A CA 1
ATOM 573 C C . PRO A 1 73 ? -10.279 -9.240 5.502 1.00 88.69 73 PRO A C 1
ATOM 575 O O . PRO A 1 73 ? -10.643 -8.491 4.607 1.00 88.69 73 PRO A O 1
ATOM 578 N N . HIS A 1 74 ? -11.152 -9.871 6.289 1.00 89.69 74 HIS A N 1
ATOM 579 C CA . HIS A 1 74 ? -12.604 -9.711 6.157 1.00 89.69 74 HIS A CA 1
ATOM 580 C C . HIS A 1 74 ? -13.145 -8.449 6.853 1.00 89.69 74 HIS A C 1
ATOM 582 O O . HIS A 1 74 ? -14.350 -8.217 6.830 1.00 89.69 74 HIS A O 1
ATOM 588 N N . LYS A 1 75 ? -12.276 -7.668 7.510 1.00 91.19 75 LYS A N 1
ATOM 589 C CA . LYS A 1 75 ? -12.644 -6.497 8.321 1.00 91.19 75 LYS A CA 1
ATOM 590 C C . LYS A 1 75 ? -11.738 -5.295 8.069 1.00 91.19 75 LYS A C 1
ATOM 592 O O . LYS A 1 75 ? -12.217 -4.172 7.979 1.00 91.19 75 LYS A O 1
ATOM 597 N N . ASP A 1 76 ? -10.431 -5.520 8.023 1.00 91.75 76 ASP A N 1
ATOM 598 C CA . ASP A 1 76 ? -9.417 -4.478 7.923 1.00 91.75 76 ASP A CA 1
ATOM 599 C C . ASP A 1 76 ? -9.166 -4.063 6.471 1.00 91.75 76 ASP A C 1
ATOM 601 O O . ASP A 1 76 ? -9.329 -4.836 5.529 1.00 91.75 76 ASP A O 1
ATOM 605 N N . VAL A 1 77 ? -8.704 -2.827 6.306 1.00 92.12 77 VAL A N 1
ATOM 606 C CA . VAL A 1 77 ? -8.438 -2.198 5.016 1.00 92.12 77 VAL A CA 1
ATOM 607 C C . VAL A 1 77 ? -6.935 -2.005 4.843 1.00 92.12 77 VAL A C 1
ATOM 609 O O . VAL A 1 77 ? -6.252 -1.428 5.693 1.00 92.12 77 VAL A O 1
ATOM 612 N N . ALA A 1 78 ? -6.411 -2.471 3.713 1.00 88.81 78 ALA A N 1
ATOM 613 C CA . ALA A 1 78 ? -5.059 -2.155 3.280 1.00 88.81 78 ALA A CA 1
ATOM 614 C C . ALA A 1 78 ? -4.995 -0.689 2.832 1.00 88.81 78 ALA A C 1
ATOM 616 O O . ALA A 1 78 ? -5.699 -0.291 1.906 1.00 88.81 78 ALA A O 1
ATOM 617 N N . LEU A 1 79 ? -4.135 0.107 3.461 1.00 88.12 79 LEU A N 1
ATOM 618 C CA . LEU A 1 79 ? -3.884 1.489 3.068 1.00 88.12 79 LEU A CA 1
ATOM 619 C C . LEU A 1 79 ? -2.473 1.565 2.470 1.00 88.12 79 LEU A C 1
ATOM 621 O O . LEU A 1 79 ? -1.519 1.215 3.145 1.00 88.12 79 LEU A O 1
ATOM 625 N N . PRO A 1 80 ? -2.249 1.982 1.220 1.00 86.31 80 PRO A N 1
ATOM 626 C CA . PRO A 1 80 ? -0.884 2.221 0.769 1.00 86.31 80 PRO A CA 1
ATOM 627 C C . PRO A 1 80 ? -0.299 3.423 1.517 1.00 86.31 80 PRO A C 1
ATOM 629 O O . PRO A 1 80 ? -0.987 4.417 1.750 1.00 86.31 80 PRO A O 1
ATOM 632 N N . GLN A 1 81 ? 0.984 3.367 1.878 1.00 85.81 81 GLN A N 1
ATOM 633 C CA . GLN A 1 81 ? 1.643 4.545 2.433 1.00 85.81 81 GLN A CA 1
ATOM 634 C C . GLN A 1 81 ? 1.653 5.670 1.390 1.00 85.81 81 GLN A C 1
ATOM 636 O O . GLN A 1 81 ? 2.011 5.445 0.235 1.00 85.81 81 GLN A O 1
ATOM 641 N N . VAL A 1 82 ? 1.302 6.886 1.803 1.00 86.19 82 VAL A N 1
ATOM 642 C CA . VAL A 1 82 ? 1.296 8.067 0.934 1.00 86.19 82 VAL A CA 1
ATOM 643 C C . VAL A 1 82 ? 2.330 9.063 1.448 1.00 86.19 82 VAL A C 1
ATOM 645 O O . VAL A 1 82 ? 2.344 9.391 2.633 1.00 86.19 82 VAL A O 1
ATOM 648 N N . LEU A 1 83 ? 3.206 9.540 0.563 1.00 83.25 83 LEU A N 1
ATOM 649 C CA . LEU A 1 83 ? 4.184 10.579 0.880 1.00 83.25 83 LEU A CA 1
ATOM 650 C C . LEU A 1 83 ? 3.743 11.895 0.233 1.00 83.25 83 LEU A C 1
ATOM 652 O O . LEU A 1 83 ? 4.018 12.132 -0.940 1.00 83.25 83 LEU A O 1
ATOM 656 N N . GLN A 1 84 ? 3.048 12.734 1.001 1.00 83.75 84 GLN A N 1
ATOM 657 C CA . GLN A 1 84 ? 2.620 14.059 0.552 1.00 83.75 84 GLN A CA 1
ATOM 658 C C . GLN A 1 84 ? 3.577 15.169 1.031 1.00 83.75 84 GLN A C 1
ATOM 660 O O . GLN A 1 84 ? 4.178 15.027 2.099 1.00 83.75 84 GLN A O 1
ATOM 665 N N . PRO A 1 85 ? 3.699 16.281 0.280 1.00 88.31 85 PRO A N 1
ATOM 666 C CA . PRO A 1 85 ? 3.099 16.512 -1.038 1.00 88.31 85 PRO A CA 1
ATOM 667 C C . PRO A 1 85 ? 3.778 15.675 -2.133 1.00 88.31 85 PRO A C 1
ATOM 669 O O . PRO A 1 85 ? 4.973 15.385 -2.061 1.00 88.31 85 PRO A O 1
ATOM 672 N N . PHE A 1 86 ? 3.018 15.297 -3.164 1.00 87.19 86 PHE A N 1
ATOM 673 C CA . PHE A 1 86 ? 3.596 14.634 -4.331 1.00 87.19 86 PHE A CA 1
ATOM 674 C C . PHE A 1 86 ? 4.552 15.589 -5.054 1.00 87.19 86 PHE A C 1
ATOM 676 O O . PHE A 1 86 ? 4.229 16.750 -5.291 1.00 87.19 86 PHE A O 1
ATOM 683 N N . ALA A 1 87 ? 5.729 15.088 -5.433 1.00 84.75 87 ALA A N 1
ATOM 684 C CA . ALA A 1 87 ? 6.782 15.910 -6.039 1.00 84.75 87 ALA A CA 1
ATOM 685 C C . ALA A 1 87 ? 6.468 16.369 -7.478 1.00 84.75 87 ALA A C 1
ATOM 687 O O . ALA A 1 87 ? 7.120 17.271 -7.997 1.00 84.75 87 ALA A O 1
ATOM 688 N N . LEU A 1 88 ? 5.496 15.726 -8.127 1.00 87.31 88 LEU A N 1
ATOM 689 C CA . LEU A 1 88 ? 5.020 16.017 -9.476 1.00 87.31 88 LEU A CA 1
ATOM 690 C C . LEU A 1 88 ? 3.480 15.953 -9.503 1.00 87.31 88 LEU A C 1
ATOM 692 O O . LEU A 1 88 ? 2.896 15.311 -8.618 1.00 87.31 88 LEU A O 1
ATOM 696 N N . PRO A 1 89 ? 2.825 16.595 -10.490 1.00 90.88 89 PRO A N 1
ATOM 697 C CA . PRO A 1 89 ? 1.374 16.521 -10.681 1.00 90.88 89 PRO A CA 1
ATOM 698 C C . PRO A 1 89 ? 0.849 15.085 -10.827 1.00 90.88 89 PRO A C 1
ATOM 700 O O . PRO A 1 89 ? 1.620 14.137 -10.916 1.00 90.88 89 PRO A O 1
ATOM 703 N N . ALA A 1 90 ? -0.465 14.893 -10.860 1.00 92.94 90 ALA A N 1
ATOM 704 C CA . ALA A 1 90 ? -1.009 13.577 -11.192 1.00 92.94 90 ALA A CA 1
ATOM 705 C C . ALA A 1 90 ? -0.676 13.190 -12.650 1.00 92.94 90 ALA A C 1
ATOM 707 O O . ALA A 1 90 ? -0.462 14.057 -13.503 1.00 92.94 90 ALA A O 1
ATOM 708 N N . GLY A 1 91 ? -0.604 11.888 -12.921 1.00 88.81 91 GLY A N 1
ATOM 709 C CA . GLY A 1 91 ? -0.561 11.328 -14.272 1.00 88.81 91 GLY A CA 1
ATOM 710 C C . GLY A 1 91 ? -1.838 11.623 -15.057 1.00 88.81 91 GLY A C 1
ATOM 711 O O . GLY A 1 91 ? -2.901 11.818 -14.472 1.00 88.81 91 GLY A O 1
ATOM 712 N N . GLY A 1 92 ? -1.731 11.653 -16.386 1.00 81.75 92 GLY A N 1
ATOM 713 C CA . GLY A 1 92 ? -2.891 11.677 -17.278 1.00 81.75 92 GLY A CA 1
ATOM 714 C C . GLY A 1 92 ? -3.262 10.276 -17.772 1.00 81.75 92 GLY A C 1
ATOM 715 O O . GLY A 1 92 ? -2.554 9.306 -17.513 1.00 81.75 92 GLY A O 1
ATOM 716 N N . ASN A 1 93 ? -4.342 10.184 -18.552 1.00 78.31 93 ASN A N 1
ATOM 717 C CA . ASN A 1 93 ? -4.684 8.986 -19.332 1.00 78.31 93 ASN A CA 1
ATOM 718 C C . ASN A 1 93 ? -3.834 8.919 -20.614 1.00 78.31 93 ASN A C 1
ATOM 720 O O . ASN A 1 93 ? -4.353 8.934 -21.726 1.00 78.31 93 ASN A O 1
ATOM 724 N N . ASP A 1 94 ? -2.514 8.900 -20.458 1.00 84.56 94 ASP A N 1
ATOM 725 C CA . ASP A 1 94 ? -1.534 8.988 -21.541 1.00 84.56 94 ASP A CA 1
ATOM 726 C C . ASP A 1 94 ? -0.906 7.631 -21.887 1.00 84.56 94 ASP A C 1
ATOM 728 O O . ASP A 1 94 ? 0.248 7.576 -22.301 1.00 84.56 94 ASP A O 1
ATOM 732 N N . VAL A 1 95 ? -1.661 6.536 -21.726 1.00 81.62 95 VAL A N 1
ATOM 733 C CA . VAL A 1 95 ? -1.176 5.147 -21.861 1.00 81.62 95 VAL A CA 1
ATOM 734 C C . VAL A 1 95 ? -0.433 4.898 -23.182 1.00 81.62 95 VAL A C 1
ATOM 736 O O . VAL A 1 95 ? 0.584 4.206 -23.183 1.00 81.62 95 VAL A O 1
ATOM 739 N N . GLU A 1 96 ? -0.884 5.512 -24.279 1.00 85.44 96 GLU A N 1
ATOM 740 C CA . GLU A 1 96 ? -0.257 5.406 -25.607 1.00 85.44 96 GLU A CA 1
ATOM 741 C C . GLU A 1 96 ? 1.130 6.065 -25.688 1.00 85.44 96 GLU A C 1
ATOM 743 O O . GLU A 1 96 ? 1.985 5.633 -26.456 1.00 85.44 96 GLU A O 1
ATOM 748 N N . ASN A 1 97 ? 1.398 7.075 -24.856 1.00 88.06 97 ASN A N 1
ATOM 749 C CA . ASN A 1 97 ? 2.682 7.781 -24.819 1.00 88.06 97 ASN A CA 1
ATOM 750 C C . ASN A 1 97 ? 3.713 7.092 -23.905 1.00 88.06 97 ASN A C 1
ATOM 752 O O . ASN A 1 97 ? 4.847 7.564 -23.775 1.00 88.06 97 ASN A O 1
ATOM 756 N N . ARG A 1 98 ? 3.336 5.988 -23.247 1.00 92.75 98 ARG A N 1
ATOM 757 C CA . ARG A 1 98 ? 4.184 5.259 -22.296 1.00 92.75 98 ARG A CA 1
ATOM 758 C C . ARG A 1 98 ? 5.015 4.208 -23.021 1.00 92.75 98 ARG A C 1
ATOM 760 O O . ARG A 1 98 ? 4.487 3.222 -23.531 1.00 92.75 98 ARG A O 1
ATOM 767 N N . THR A 1 99 ? 6.327 4.414 -23.042 1.00 93.81 99 THR A N 1
ATOM 768 C CA . THR A 1 99 ? 7.280 3.595 -23.808 1.00 93.81 99 THR A CA 1
ATOM 769 C C . THR A 1 99 ? 7.833 2.395 -23.043 1.00 93.81 99 THR A C 1
ATOM 771 O O . THR A 1 99 ? 8.419 1.513 -23.656 1.00 93.81 99 THR A O 1
ATOM 774 N N . THR A 1 100 ? 7.699 2.364 -21.716 1.00 95.31 100 THR A N 1
ATOM 775 C CA . THR A 1 100 ? 8.224 1.288 -20.862 1.00 95.31 100 THR A CA 1
ATOM 776 C C . THR A 1 100 ? 7.081 0.379 -20.420 1.00 95.31 100 THR A C 1
ATOM 778 O O . THR A 1 100 ? 6.040 0.866 -19.969 1.00 95.31 100 THR A O 1
ATOM 781 N N . LEU A 1 101 ? 7.253 -0.942 -20.525 1.00 96.31 101 LEU A N 1
ATOM 782 C CA . LEU A 1 101 ? 6.209 -1.890 -20.132 1.00 96.31 101 LEU A CA 1
ATOM 783 C C . LEU A 1 101 ? 6.035 -1.896 -18.613 1.00 96.31 101 LEU A C 1
ATOM 785 O O . LEU A 1 101 ? 4.932 -1.672 -18.117 1.00 96.31 101 LEU A O 1
ATOM 789 N N . GLY A 1 102 ? 7.124 -2.097 -17.875 1.00 95.94 102 GLY A N 1
ATOM 790 C CA . GLY A 1 102 ? 7.093 -2.194 -16.421 1.00 95.94 102 GLY A CA 1
ATOM 791 C C . GLY A 1 102 ? 8.268 -1.495 -15.754 1.00 95.94 102 GLY A C 1
ATOM 792 O O . GLY A 1 102 ? 9.361 -1.454 -16.307 1.00 95.94 102 GLY A O 1
ATOM 793 N N . PHE A 1 103 ? 8.060 -0.962 -14.553 1.00 95.00 103 PHE A N 1
ATOM 794 C CA . PHE A 1 103 ? 9.111 -0.292 -13.788 1.00 95.00 103 PHE A CA 1
ATOM 795 C C . PHE A 1 103 ? 9.213 -0.810 -12.357 1.00 95.00 103 PHE A C 1
ATOM 797 O O . PHE A 1 103 ? 8.214 -0.961 -11.649 1.00 95.00 103 PHE A O 1
ATOM 804 N N . TRP A 1 104 ? 10.450 -1.009 -11.900 1.00 93.44 104 TRP A N 1
ATOM 805 C CA . TRP A 1 104 ? 10.768 -1.154 -10.486 1.00 93.44 104 TRP A CA 1
ATOM 806 C C . TRP A 1 104 ? 12.144 -0.579 -10.161 1.00 93.44 104 TRP A C 1
ATOM 808 O O . TRP A 1 104 ? 13.131 -0.849 -10.836 1.00 93.44 104 TRP A O 1
ATOM 818 N N . ALA A 1 105 ? 12.231 0.151 -9.049 1.00 89.56 105 ALA A N 1
ATOM 819 C CA . ALA A 1 105 ? 13.508 0.522 -8.454 1.00 89.56 105 ALA A CA 1
ATOM 820 C C . ALA A 1 105 ? 13.496 0.330 -6.936 1.00 89.56 105 ALA A C 1
ATOM 822 O O . ALA A 1 105 ? 12.546 0.738 -6.246 1.00 89.56 105 ALA A O 1
ATOM 823 N N . GLY A 1 106 ? 14.562 -0.257 -6.391 1.00 86.88 106 GLY A N 1
ATOM 824 C CA . GLY A 1 106 ? 14.703 -0.422 -4.948 1.00 86.88 106 GLY A CA 1
ATOM 825 C C . GLY A 1 106 ? 15.829 -1.349 -4.497 1.00 86.88 106 GLY A C 1
ATOM 826 O O . GLY A 1 106 ? 16.531 -1.965 -5.288 1.00 86.88 106 GLY A O 1
ATOM 827 N N . HIS A 1 107 ? 15.981 -1.451 -3.175 1.00 86.12 107 HIS A N 1
ATOM 828 C CA . HIS A 1 107 ? 16.944 -2.358 -2.551 1.00 86.12 107 HIS A CA 1
ATOM 829 C C . HIS A 1 107 ? 16.452 -3.809 -2.569 1.00 86.12 107 HIS A C 1
ATOM 831 O O . HIS A 1 107 ? 15.274 -4.081 -2.324 1.00 86.12 107 HIS A O 1
ATOM 837 N N . ARG A 1 108 ? 17.387 -4.750 -2.732 1.00 88.44 108 ARG A N 1
ATOM 838 C CA . ARG A 1 108 ? 17.176 -6.204 -2.635 1.00 88.44 108 ARG A CA 1
ATOM 839 C C . ARG A 1 108 ? 17.060 -6.679 -1.175 1.00 88.44 108 ARG A C 1
ATOM 841 O O . ARG A 1 108 ? 17.822 -7.520 -0.719 1.00 88.44 108 ARG A O 1
ATOM 848 N N . ASN A 1 109 ? 16.126 -6.106 -0.420 1.00 88.06 109 ASN A N 1
ATOM 849 C CA . ASN A 1 109 ? 15.968 -6.343 1.021 1.00 88.06 109 ASN A CA 1
ATOM 850 C C . ASN A 1 109 ? 14.911 -7.406 1.378 1.00 88.06 109 ASN A C 1
ATOM 852 O O . ASN A 1 109 ? 14.492 -7.496 2.527 1.00 88.06 109 ASN A O 1
ATOM 856 N N . SER A 1 110 ? 14.440 -8.185 0.406 1.00 89.25 110 SER A N 1
ATOM 857 C CA . SER A 1 110 ? 13.540 -9.321 0.620 1.00 89.25 110 SER A CA 1
ATOM 858 C C . SER A 1 110 ? 13.814 -10.402 -0.422 1.00 89.25 110 SER A C 1
ATOM 860 O O . SER A 1 110 ? 14.324 -10.106 -1.506 1.00 89.25 110 SER A O 1
ATOM 862 N N . LYS A 1 111 ? 13.437 -11.652 -0.121 1.00 92.62 111 LYS A N 1
ATOM 863 C CA . LYS A 1 111 ? 13.606 -12.789 -1.042 1.00 92.62 111 LYS A CA 1
ATOM 864 C C . LYS A 1 111 ? 12.999 -12.499 -2.419 1.00 92.62 111 LYS A C 1
ATOM 866 O O . LYS A 1 111 ? 13.654 -12.724 -3.432 1.00 92.62 111 LYS A O 1
ATOM 871 N N . ILE A 1 112 ? 11.790 -11.931 -2.457 1.00 91.75 112 ILE A N 1
ATOM 872 C CA . ILE A 1 112 ? 11.109 -11.605 -3.715 1.00 91.75 112 ILE A CA 1
ATOM 873 C C . ILE A 1 112 ? 11.823 -10.496 -4.498 1.00 91.75 112 ILE A C 1
ATOM 875 O O . ILE A 1 112 ? 11.951 -10.605 -5.710 1.00 91.75 112 ILE A O 1
ATOM 879 N N . ARG A 1 113 ? 12.367 -9.469 -3.827 1.00 92.06 113 ARG A N 1
ATOM 880 C CA . ARG A 1 113 ? 13.120 -8.390 -4.494 1.00 92.06 113 ARG A CA 1
ATOM 881 C C . ARG A 1 113 ? 14.460 -8.867 -5.046 1.00 92.06 113 ARG A C 1
ATOM 883 O O . ARG A 1 113 ? 14.876 -8.389 -6.092 1.00 92.06 113 ARG A O 1
ATOM 890 N N . VAL A 1 114 ? 15.125 -9.806 -4.367 1.00 93.06 114 VAL A N 1
ATOM 891 C CA . VAL A 1 114 ? 16.347 -10.452 -4.880 1.00 93.06 114 VAL A CA 1
ATOM 892 C C . VAL A 1 114 ? 16.041 -11.231 -6.159 1.00 93.06 114 VAL A C 1
ATOM 894 O O . VAL A 1 114 ? 16.767 -11.088 -7.139 1.00 93.06 114 VAL A O 1
ATOM 897 N N . ILE A 1 115 ? 14.968 -12.030 -6.159 1.00 94.75 115 ILE A N 1
ATOM 898 C CA . ILE A 1 115 ? 14.558 -12.826 -7.325 1.00 94.75 115 ILE A CA 1
ATOM 899 C C . ILE A 1 115 ? 14.157 -11.911 -8.482 1.00 94.75 115 ILE A C 1
ATOM 901 O O . ILE A 1 115 ? 14.705 -12.056 -9.567 1.00 94.75 115 ILE A O 1
ATOM 905 N N . LEU A 1 116 ? 13.271 -10.942 -8.238 1.00 94.69 116 LEU A N 1
ATOM 906 C CA . LEU A 1 116 ? 12.814 -9.977 -9.240 1.00 94.69 116 LEU A CA 1
ATOM 907 C C . LEU A 1 116 ? 13.990 -9.283 -9.924 1.00 94.69 116 LEU A C 1
ATOM 909 O O . LEU A 1 116 ? 14.088 -9.283 -11.146 1.00 94.69 116 LEU A O 1
ATOM 913 N N . ALA A 1 117 ? 14.911 -8.744 -9.124 1.00 93.06 117 ALA A N 1
ATOM 914 C CA . ALA A 1 117 ? 16.100 -8.088 -9.633 1.00 93.06 117 ALA A CA 1
ATOM 915 C C . ALA A 1 117 ? 16.951 -9.028 -10.493 1.00 93.06 117 ALA A C 1
ATOM 917 O O . ALA A 1 117 ? 17.363 -8.654 -11.578 1.00 93.06 117 ALA A O 1
ATOM 918 N N . ARG A 1 118 ? 17.202 -10.254 -10.030 1.00 93.81 118 ARG A N 1
ATOM 919 C CA . ARG A 1 118 ? 18.024 -11.223 -10.763 1.00 93.81 118 ARG A CA 1
ATOM 920 C C . ARG A 1 118 ? 17.390 -11.661 -12.086 1.00 93.81 118 ARG A C 1
ATOM 922 O O . ARG A 1 118 ? 18.114 -11.924 -13.036 1.00 93.81 118 ARG A O 1
ATOM 929 N N . VAL A 1 119 ? 16.067 -11.809 -12.123 1.00 95.44 119 VAL A N 1
ATOM 930 C CA . VAL A 1 119 ? 15.352 -12.314 -13.305 1.00 95.44 119 VAL A CA 1
ATOM 931 C C . VAL A 1 119 ? 15.164 -11.215 -14.351 1.00 95.44 119 VAL A C 1
ATOM 933 O O . VAL A 1 119 ? 15.281 -11.504 -15.537 1.00 95.44 119 VAL A O 1
ATOM 936 N N . TRP A 1 120 ? 14.912 -9.972 -13.931 1.00 95.50 120 TRP A N 1
ATOM 937 C CA . TRP A 1 120 ? 14.508 -8.891 -14.839 1.00 95.50 120 TRP A CA 1
ATOM 938 C C . TRP A 1 120 ? 15.516 -7.737 -14.979 1.00 95.50 120 TRP A C 1
ATOM 940 O O . TRP A 1 120 ? 15.234 -6.789 -15.698 1.00 95.50 120 TRP A O 1
ATOM 950 N N . GLU A 1 121 ? 16.698 -7.772 -14.346 1.00 91.88 121 GLU A N 1
ATOM 951 C CA . GLU A 1 121 ? 17.677 -6.665 -14.456 1.00 91.88 121 GLU A CA 1
ATOM 952 C C . GLU A 1 121 ? 18.184 -6.379 -15.875 1.00 91.88 121 GLU A C 1
ATOM 954 O O . GLU A 1 121 ? 18.606 -5.256 -16.135 1.00 91.88 121 GLU A O 1
ATOM 959 N N . ASN A 1 122 ? 18.137 -7.367 -16.772 1.00 92.81 122 ASN A N 1
ATOM 960 C CA . ASN A 1 122 ? 18.589 -7.246 -18.162 1.00 92.81 122 ASN A CA 1
ATOM 961 C C . ASN A 1 122 ? 17.429 -7.325 -19.170 1.00 92.81 122 ASN A C 1
ATOM 963 O O . ASN A 1 122 ? 17.655 -7.605 -20.346 1.00 92.81 122 ASN A O 1
ATOM 967 N N . ASP A 1 123 ? 16.192 -7.146 -18.708 1.00 95.81 123 ASP A N 1
ATOM 968 C CA . ASP A 1 123 ? 15.017 -7.154 -19.573 1.00 95.81 123 ASP A CA 1
ATOM 969 C C . ASP A 1 123 ? 14.969 -5.879 -20.437 1.00 95.81 123 ASP A C 1
ATOM 971 O O . ASP A 1 123 ? 15.354 -4.796 -19.997 1.00 95.81 123 ASP A O 1
ATOM 975 N N . THR A 1 124 ? 14.533 -6.007 -21.690 1.00 95.25 124 THR A N 1
ATOM 976 C CA . THR A 1 124 ? 14.501 -4.891 -22.647 1.00 95.25 124 THR A CA 1
ATOM 977 C C . THR A 1 124 ? 13.221 -4.062 -22.581 1.00 95.25 124 THR A C 1
ATOM 979 O O . THR A 1 124 ? 13.205 -2.930 -23.061 1.00 95.25 124 THR A O 1
ATOM 982 N N . GLU A 1 125 ? 12.146 -4.607 -22.011 1.00 95.94 125 GLU A N 1
ATOM 983 C CA . GLU A 1 125 ? 10.845 -3.946 -21.876 1.00 95.94 125 GLU A CA 1
ATOM 984 C C . GLU A 1 125 ? 10.614 -3.405 -20.455 1.00 95.94 125 GLU A C 1
ATOM 986 O O . GLU A 1 125 ? 9.823 -2.471 -20.261 1.00 95.94 125 GLU A O 1
ATOM 991 N N . LEU A 1 126 ? 11.313 -3.967 -19.461 1.00 96.25 126 LEU A N 1
ATOM 992 C CA . LEU A 1 126 ? 11.224 -3.571 -18.057 1.00 96.25 126 LEU A CA 1
ATOM 993 C C . LEU A 1 126 ? 12.386 -2.661 -17.632 1.00 96.25 126 LEU A C 1
ATOM 995 O O . LEU A 1 126 ? 13.558 -2.997 -17.758 1.00 96.25 126 LEU A O 1
ATOM 999 N N . ASP A 1 127 ? 12.063 -1.523 -17.020 1.00 93.75 127 ASP A N 1
ATOM 1000 C CA . ASP A 1 127 ? 13.041 -0.643 -16.382 1.00 93.75 127 ASP A CA 1
ATOM 1001 C C . ASP A 1 127 ? 13.272 -1.076 -14.924 1.00 93.75 127 ASP A C 1
ATOM 1003 O O . ASP A 1 127 ? 12.558 -0.669 -14.000 1.00 93.75 127 ASP A O 1
ATOM 1007 N N . ILE A 1 128 ? 14.269 -1.938 -14.718 1.00 93.00 128 ILE A N 1
ATOM 1008 C CA . ILE A 1 128 ? 14.621 -2.509 -13.414 1.00 93.00 128 ILE A CA 1
ATOM 1009 C C . ILE A 1 128 ? 15.900 -1.857 -12.884 1.00 93.00 128 ILE A C 1
ATOM 1011 O O . ILE A 1 128 ? 16.972 -1.962 -13.471 1.00 93.00 128 ILE A O 1
ATOM 1015 N N . SER A 1 129 ? 15.808 -1.199 -11.725 1.00 86.06 129 SER A N 1
ATOM 1016 C CA . SER A 1 129 ? 16.952 -0.562 -11.066 1.00 86.06 129 SER A CA 1
ATOM 1017 C C . SER A 1 129 ? 17.201 -1.120 -9.668 1.00 86.06 129 SER A C 1
ATOM 1019 O O . SER A 1 129 ? 16.416 -0.952 -8.733 1.00 86.06 129 SER A O 1
ATOM 1021 N N . ASN A 1 130 ? 18.365 -1.747 -9.513 1.00 75.56 130 ASN A N 1
ATOM 1022 C CA . ASN A 1 130 ? 18.770 -2.455 -8.296 1.00 75.56 130 ASN A CA 1
ATOM 1023 C C . ASN A 1 130 ? 19.371 -1.555 -7.208 1.00 75.56 130 ASN A C 1
ATOM 1025 O O . ASN A 1 130 ? 19.790 -2.045 -6.159 1.00 75.56 130 ASN A O 1
ATOM 1029 N N . ASN A 1 131 ? 19.398 -0.244 -7.446 1.00 69.69 131 ASN A N 1
ATOM 1030 C CA . ASN A 1 131 ? 19.867 0.760 -6.506 1.00 69.69 131 ASN A CA 1
ATOM 1031 C C . ASN A 1 131 ? 18.755 1.762 -6.215 1.00 69.69 131 ASN A C 1
ATOM 1033 O O . ASN A 1 131 ? 17.873 2.021 -7.038 1.00 69.69 131 ASN A O 1
ATOM 1037 N N . ARG A 1 132 ? 18.810 2.379 -5.031 1.00 64.38 132 ARG A N 1
ATOM 1038 C CA . ARG A 1 132 ? 17.959 3.533 -4.756 1.00 64.38 132 ARG A CA 1
ATOM 1039 C C . ARG A 1 132 ? 18.355 4.625 -5.740 1.00 64.38 132 ARG A C 1
ATOM 1041 O O . ARG A 1 132 ? 19.472 5.132 -5.677 1.00 64.38 132 ARG A O 1
ATOM 1048 N N . ILE A 1 133 ? 17.440 4.995 -6.631 1.00 63.78 133 ILE A N 1
ATOM 1049 C CA . ILE A 1 133 ? 17.584 6.231 -7.394 1.00 63.78 133 ILE A CA 1
ATOM 1050 C C . ILE A 1 133 ? 17.604 7.338 -6.345 1.00 63.78 133 ILE A C 1
ATOM 1052 O O . ILE A 1 133 ? 16.617 7.546 -5.630 1.00 63.78 133 ILE A O 1
ATOM 1056 N N . SER A 1 134 ? 18.773 7.950 -6.159 1.00 57.00 134 SER A N 1
ATOM 1057 C CA . SER A 1 134 ? 18.933 9.008 -5.174 1.00 57.00 134 SER A CA 1
ATOM 1058 C C . SER A 1 134 ? 17.951 10.114 -5.527 1.00 57.00 134 SER A C 1
ATOM 1060 O O . SER A 1 134 ? 17.997 10.690 -6.609 1.00 57.00 134 SER A O 1
ATOM 1062 N N . ARG A 1 135 ? 17.041 10.408 -4.595 1.00 57.97 135 ARG A N 1
ATOM 1063 C CA . ARG A 1 135 ? 16.094 11.520 -4.736 1.00 57.97 135 ARG A CA 1
ATOM 1064 C C . ARG A 1 135 ? 16.816 12.877 -4.784 1.00 57.97 135 ARG A C 1
ATOM 1066 O O . ARG A 1 135 ? 16.197 13.863 -5.158 1.00 57.97 135 ARG A O 1
ATOM 1073 N N . ALA A 1 136 ? 18.105 12.913 -4.419 1.00 50.25 136 ALA A N 1
ATOM 1074 C CA . ALA A 1 136 ? 18.946 14.106 -4.422 1.00 50.25 136 ALA A CA 1
ATOM 1075 C C . ALA A 1 136 ? 19.634 14.374 -5.777 1.00 50.25 136 ALA A C 1
ATOM 1077 O O . ALA A 1 136 ? 19.915 15.528 -6.086 1.00 50.25 136 ALA A O 1
ATOM 1078 N N . THR A 1 137 ? 19.883 13.359 -6.616 1.00 49.94 137 THR A N 1
ATOM 1079 C CA . THR A 1 137 ? 20.443 13.558 -7.966 1.00 49.94 137 THR A CA 1
ATOM 1080 C C . THR A 1 137 ? 19.319 13.683 -8.993 1.00 49.94 137 THR A C 1
ATOM 1082 O O . THR A 1 137 ? 18.835 12.703 -9.551 1.00 49.94 137 THR A O 1
ATOM 1085 N N . GLY A 1 138 ? 18.902 14.929 -9.230 1.00 55.31 138 GLY A N 1
ATOM 1086 C CA . GLY A 1 138 ? 17.839 15.294 -10.167 1.00 55.31 138 GLY A CA 1
ATOM 1087 C C . GLY A 1 138 ? 16.454 15.043 -9.573 1.00 55.31 138 GLY A C 1
ATOM 1088 O O . GLY A 1 138 ? 15.938 13.930 -9.629 1.00 55.31 138 GLY A O 1
ATOM 1089 N N . HIS A 1 139 ? 15.835 16.104 -9.051 1.00 53.66 139 HIS A N 1
ATOM 1090 C CA . HIS A 1 139 ? 14.665 16.117 -8.155 1.00 53.66 139 HIS A CA 1
ATOM 1091 C C . HIS A 1 139 ? 13.372 15.431 -8.661 1.00 53.66 139 HIS A C 1
ATOM 1093 O O . HIS A 1 139 ? 12.336 15.510 -8.012 1.00 53.66 139 HIS A O 1
ATOM 1099 N N . LEU A 1 140 ? 13.390 14.786 -9.828 1.00 64.81 140 LEU A N 1
ATOM 1100 C CA . LEU A 1 140 ? 12.214 14.248 -10.512 1.00 64.81 140 LEU A CA 1
ATOM 1101 C C . LEU A 1 140 ? 12.503 12.954 -11.294 1.00 64.81 140 LEU A C 1
ATOM 1103 O O . LEU A 1 140 ? 11.607 12.437 -11.953 1.00 64.81 140 LEU A O 1
ATOM 1107 N N . VAL A 1 141 ? 13.740 12.435 -11.292 1.00 76.56 141 VAL A N 1
ATOM 1108 C CA . VAL A 1 141 ? 14.121 11.303 -12.167 1.00 76.56 141 VAL A CA 1
ATOM 1109 C C . VAL A 1 141 ? 13.386 10.022 -11.777 1.00 76.56 141 VAL A C 1
ATOM 1111 O O . VAL A 1 141 ? 12.913 9.302 -12.652 1.00 76.56 141 VAL A O 1
ATOM 1114 N N . TYR A 1 142 ? 13.235 9.763 -10.476 1.00 82.44 142 TYR A N 1
ATOM 1115 C CA . TYR A 1 142 ? 12.468 8.618 -9.982 1.00 82.44 142 TYR A CA 1
ATOM 1116 C C . TYR A 1 142 ? 10.986 8.735 -10.363 1.00 82.44 142 TYR A C 1
ATOM 1118 O O . TYR A 1 142 ? 10.435 7.816 -10.955 1.00 82.44 142 TYR A O 1
ATOM 1126 N N . GLN A 1 143 ? 10.359 9.886 -10.097 1.00 86.69 143 GLN A N 1
ATOM 1127 C CA . GLN A 1 143 ? 8.941 10.112 -10.390 1.00 86.69 143 GLN A CA 1
ATOM 1128 C C . GLN A 1 143 ? 8.647 10.072 -11.900 1.00 86.69 143 GLN A C 1
ATOM 1130 O O . GLN A 1 143 ? 7.648 9.498 -12.318 1.00 86.69 143 GLN A O 1
ATOM 1135 N N . LYS A 1 144 ? 9.555 10.583 -12.745 1.00 88.44 144 LYS A N 1
ATOM 1136 C CA . LYS A 1 144 ? 9.441 10.519 -14.215 1.00 88.44 144 LYS A CA 1
ATOM 1137 C C . LYS A 1 144 ? 9.379 9.094 -14.771 1.00 88.44 144 LYS A C 1
ATOM 1139 O O . LYS A 1 144 ? 8.792 8.901 -15.832 1.00 88.44 144 LYS A O 1
ATOM 1144 N N . ARG A 1 145 ? 9.958 8.102 -14.085 1.00 91.12 145 ARG A N 1
ATOM 1145 C CA . ARG A 1 145 ? 9.883 6.699 -14.525 1.00 91.12 145 ARG A CA 1
ATOM 1146 C C . ARG A 1 145 ? 8.469 6.136 -14.412 1.00 91.12 145 ARG A C 1
ATOM 1148 O O . ARG A 1 145 ? 8.065 5.391 -15.296 1.00 91.12 145 ARG A O 1
ATOM 1155 N N . PHE A 1 146 ? 7.686 6.568 -13.422 1.00 92.31 146 PHE A N 1
ATOM 1156 C CA . PHE A 1 146 ? 6.275 6.183 -13.323 1.00 92.31 146 PHE A CA 1
ATOM 1157 C C . PHE A 1 146 ? 5.461 6.686 -14.518 1.00 92.31 146 PHE A C 1
ATOM 1159 O O . PHE A 1 146 ? 4.717 5.910 -15.099 1.00 92.31 146 PHE A O 1
ATOM 1166 N N . TYR A 1 147 ? 5.651 7.941 -14.942 1.00 91.62 147 TYR A N 1
ATOM 1167 C CA . TYR A 1 147 ? 4.939 8.490 -16.107 1.00 91.62 147 TYR A CA 1
ATOM 1168 C C . TYR A 1 147 ? 5.222 7.736 -17.404 1.00 91.62 147 TYR A C 1
ATOM 1170 O O . TYR A 1 147 ? 4.359 7.646 -18.263 1.00 91.62 147 TYR A O 1
A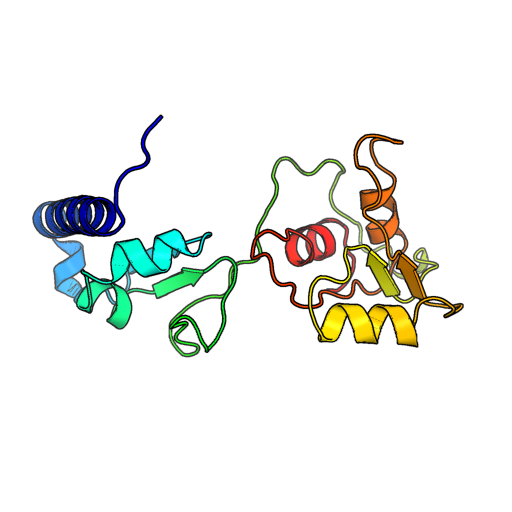TOM 1178 N N . ARG A 1 148 ? 6.439 7.211 -17.569 1.00 92.12 148 ARG A N 1
ATOM 1179 C CA . ARG A 1 148 ? 6.845 6.509 -18.796 1.00 92.12 148 ARG A CA 1
ATOM 1180 C C . ARG A 1 148 ? 6.442 5.038 -18.815 1.00 92.12 148 ARG A C 1
ATOM 1182 O O . ARG A 1 148 ? 6.554 4.411 -19.866 1.00 92.12 148 ARG A O 1
ATOM 1189 N N . SER A 1 149 ? 6.005 4.502 -17.677 1.00 95.25 149 SER A N 1
ATOM 1190 C CA . SER A 1 149 ? 5.775 3.071 -17.488 1.00 95.25 149 SER A CA 1
ATOM 1191 C C . SER A 1 149 ? 4.293 2.749 -17.460 1.00 95.25 149 SER A C 1
ATOM 1193 O O . SER A 1 149 ? 3.520 3.452 -16.811 1.00 95.25 149 SER A O 1
ATOM 1195 N N . LYS A 1 150 ? 3.885 1.685 -18.152 1.00 95.50 150 LYS A N 1
ATOM 1196 C CA . LYS A 1 150 ? 2.489 1.221 -18.144 1.00 95.50 150 LYS A CA 1
ATOM 1197 C C . LYS A 1 150 ? 2.142 0.560 -16.809 1.00 95.50 150 LYS A C 1
ATOM 1199 O O . LYS A 1 150 ? 1.131 0.908 -16.201 1.00 95.50 150 LYS A O 1
ATOM 1204 N N . PHE A 1 151 ? 3.024 -0.317 -16.333 1.00 95.81 151 PHE A N 1
ATOM 1205 C CA . PHE A 1 151 ? 2.882 -1.048 -15.074 1.00 95.81 151 PHE A CA 1
ATOM 1206 C C . PHE A 1 151 ? 4.016 -0.724 -14.089 1.00 95.81 151 PHE A C 1
ATOM 1208 O O . PHE A 1 151 ? 5.156 -0.476 -14.486 1.00 95.81 151 PHE A O 1
ATOM 1215 N N . CYS A 1 152 ? 3.729 -0.737 -12.789 1.00 95.00 152 CYS A N 1
ATOM 1216 C CA . CYS A 1 152 ? 4.697 -0.432 -11.738 1.00 95.00 152 CYS A CA 1
ATOM 1217 C C . CYS A 1 152 ? 4.734 -1.533 -10.691 1.00 95.00 152 CYS A C 1
ATOM 1219 O O . CYS A 1 152 ? 3.870 -1.646 -9.834 1.00 95.00 152 CYS A O 1
ATOM 1221 N N . ILE A 1 153 ? 5.804 -2.319 -10.705 1.00 94.94 153 ILE A N 1
ATOM 1222 C CA . ILE A 1 153 ? 5.870 -3.534 -9.903 1.00 94.94 153 ILE A CA 1
ATOM 1223 C C . ILE A 1 153 ? 6.103 -3.161 -8.431 1.00 94.94 153 ILE A C 1
ATOM 1225 O O . ILE A 1 153 ? 7.060 -2.459 -8.084 1.00 94.94 153 ILE A O 1
ATOM 1229 N N . CYS A 1 154 ? 5.250 -3.665 -7.535 1.00 92.19 154 CYS A N 1
ATOM 1230 C CA . CYS A 1 154 ? 5.251 -3.320 -6.110 1.00 92.19 154 CYS A CA 1
ATOM 1231 C C . CYS A 1 154 ? 5.640 -4.493 -5.181 1.00 92.19 154 CYS A C 1
ATOM 1233 O O . CYS A 1 154 ? 4.846 -4.895 -4.333 1.00 92.19 154 CYS A O 1
ATOM 1235 N N . PRO A 1 155 ? 6.873 -5.043 -5.257 1.00 90.69 155 PRO A N 1
ATOM 1236 C CA . PRO A 1 155 ? 7.246 -6.205 -4.458 1.00 90.69 155 PRO A CA 1
ATOM 1237 C C . PRO A 1 155 ? 7.419 -5.844 -2.974 1.00 90.69 155 PRO A C 1
ATOM 1239 O O . PRO A 1 155 ? 8.084 -4.854 -2.617 1.00 90.69 155 PRO A O 1
ATOM 1242 N N . GLY A 1 156 ? 6.899 -6.706 -2.098 1.00 86.12 156 GLY A N 1
ATOM 1243 C CA . GLY A 1 156 ? 7.073 -6.605 -0.647 1.00 86.12 156 GLY A CA 1
ATOM 1244 C C . GLY A 1 156 ? 8.550 -6.530 -0.242 1.00 86.12 156 GLY A C 1
ATOM 1245 O O . GLY A 1 156 ? 9.406 -7.202 -0.821 1.00 86.12 156 GLY A O 1
ATOM 1246 N N . GLY A 1 157 ? 8.877 -5.660 0.714 1.00 80.94 157 GLY A N 1
ATOM 1247 C CA . GLY A 1 157 ? 10.226 -5.493 1.269 1.00 80.94 157 GLY A CA 1
ATOM 1248 C C . GLY A 1 157 ? 10.274 -5.844 2.750 1.00 80.94 157 GLY A C 1
ATOM 1249 O O . GLY A 1 157 ? 9.232 -6.034 3.361 1.00 80.94 157 GLY A O 1
ATOM 1250 N N . SER A 1 158 ? 11.471 -5.864 3.341 1.00 75.31 158 SER A N 1
ATOM 1251 C CA . SER A 1 158 ? 11.615 -5.980 4.804 1.00 75.31 158 SER A CA 1
ATOM 1252 C C . SER A 1 158 ? 11.225 -4.711 5.565 1.00 75.31 158 SER A C 1
ATOM 1254 O O . SER A 1 158 ? 11.024 -4.752 6.771 1.00 75.31 158 SER A O 1
ATOM 1256 N N . GLN A 1 159 ? 11.131 -3.576 4.868 1.00 70.19 159 GLN A N 1
ATOM 1257 C CA . GLN A 1 159 ? 10.697 -2.305 5.436 1.00 70.19 159 GLN A CA 1
ATOM 1258 C C . GLN A 1 159 ? 9.249 -2.032 5.030 1.00 70.19 159 GLN A C 1
ATOM 1260 O O . GLN A 1 159 ? 8.905 -2.138 3.850 1.00 70.19 159 GLN A O 1
ATOM 1265 N N . VAL A 1 160 ? 8.445 -1.624 6.009 1.00 65.00 160 VAL A N 1
ATOM 1266 C CA . VAL A 1 160 ? 7.019 -1.274 5.873 1.00 65.00 160 VAL A CA 1
ATOM 1267 C C . VAL A 1 160 ? 6.787 0.115 5.252 1.00 65.00 160 VAL A C 1
ATOM 1269 O O . VAL A 1 160 ? 5.658 0.540 5.046 1.00 65.00 160 VAL A O 1
ATOM 1272 N N . ASN A 1 161 ? 7.850 0.857 4.928 1.00 68.25 161 ASN A N 1
ATOM 1273 C CA . ASN A 1 161 ? 7.768 2.275 4.570 1.00 68.25 161 ASN A CA 1
ATOM 1274 C C . ASN A 1 161 ? 7.929 2.567 3.058 1.00 68.25 161 ASN A C 1
ATOM 1276 O O . ASN A 1 161 ? 8.753 3.394 2.652 1.00 68.25 161 ASN A O 1
ATOM 1280 N N . SER A 1 162 ? 7.150 1.901 2.198 1.00 78.50 162 SER A N 1
ATOM 1281 C CA . SER A 1 162 ? 7.173 2.172 0.754 1.00 78.50 162 SER A CA 1
ATOM 1282 C C . SER A 1 162 ? 5.893 2.836 0.252 1.00 78.50 162 SER A C 1
ATOM 1284 O O . SER A 1 162 ? 4.836 2.218 0.233 1.00 78.50 162 SER A O 1
ATOM 1286 N N . ALA A 1 163 ? 6.027 4.047 -0.296 1.00 87.19 163 ALA A N 1
ATOM 1287 C CA . ALA A 1 163 ? 4.931 4.761 -0.953 1.00 87.19 163 ALA A CA 1
ATOM 1288 C C . ALA A 1 163 ? 4.659 4.316 -2.406 1.00 87.19 163 ALA A C 1
ATOM 1290 O O . ALA A 1 163 ? 3.930 4.985 -3.127 1.00 87.19 163 ALA A O 1
ATOM 1291 N N . ARG A 1 164 ? 5.248 3.202 -2.874 1.00 89.31 164 ARG A N 1
ATOM 1292 C CA . ARG A 1 164 ? 5.272 2.862 -4.309 1.00 89.31 164 ARG A CA 1
ATOM 1293 C C . ARG A 1 164 ? 3.881 2.665 -4.907 1.00 89.31 164 ARG A C 1
ATOM 1295 O O . ARG A 1 164 ? 3.660 3.129 -6.015 1.00 89.31 164 ARG A O 1
ATOM 1302 N N . ILE A 1 165 ? 2.963 2.015 -4.191 1.00 91.94 165 ILE A N 1
ATOM 1303 C CA . ILE A 1 165 ? 1.587 1.820 -4.677 1.00 91.94 165 ILE A CA 1
ATOM 1304 C C . ILE A 1 165 ? 0.907 3.183 -4.870 1.00 91.94 165 ILE A C 1
ATOM 1306 O O . ILE A 1 165 ? 0.355 3.444 -5.934 1.00 91.94 165 ILE A O 1
ATOM 1310 N N . ALA A 1 166 ? 1.014 4.078 -3.881 1.00 92.31 166 ALA A N 1
ATOM 1311 C CA . ALA A 1 166 ? 0.444 5.420 -3.965 1.00 92.31 166 ALA A CA 1
ATOM 1312 C C . ALA A 1 166 ? 1.101 6.267 -5.069 1.00 92.31 166 ALA A C 1
ATOM 1314 O O . ALA A 1 166 ? 0.390 6.902 -5.840 1.00 92.31 166 ALA A O 1
ATOM 1315 N N . ASP A 1 167 ? 2.435 6.234 -5.186 1.00 92.00 167 ASP A N 1
ATOM 1316 C CA . ASP A 1 167 ? 3.178 6.909 -6.260 1.00 92.00 167 ASP A CA 1
ATOM 1317 C C . ASP A 1 167 ? 2.742 6.390 -7.641 1.00 92.00 167 ASP A C 1
ATOM 1319 O O . ASP A 1 167 ? 2.543 7.178 -8.561 1.00 92.00 167 ASP A O 1
ATOM 1323 N N . SER A 1 168 ? 2.555 5.073 -7.786 1.00 93.88 168 SER A N 1
ATOM 1324 C CA . SER A 1 168 ? 2.134 4.451 -9.048 1.00 93.88 168 SER A CA 1
ATOM 1325 C C . SER A 1 168 ? 0.766 4.963 -9.474 1.00 93.88 168 SER A C 1
ATOM 1327 O O . SER A 1 168 ? 0.648 5.540 -10.553 1.00 93.88 168 SER A O 1
ATOM 1329 N N . ILE A 1 169 ? -0.225 4.863 -8.583 1.00 93.81 169 ILE A N 1
ATOM 1330 C CA . ILE A 1 169 ? -1.587 5.348 -8.833 1.00 93.81 169 ILE A CA 1
ATOM 1331 C C . ILE A 1 169 ? -1.573 6.846 -9.160 1.00 93.81 169 ILE A C 1
ATOM 1333 O O . ILE A 1 169 ? -2.149 7.261 -10.162 1.00 93.81 169 ILE A O 1
ATOM 1337 N N . HIS A 1 170 ? -0.884 7.659 -8.352 1.00 93.62 170 HIS A N 1
ATOM 1338 C CA . HIS A 1 170 ? -0.848 9.112 -8.532 1.00 93.62 170 HIS A CA 1
ATOM 1339 C C . HIS A 1 170 ? -0.206 9.521 -9.863 1.00 93.62 170 HIS A C 1
ATOM 1341 O O . HIS A 1 170 ? -0.729 10.396 -10.545 1.00 93.62 170 HIS A O 1
ATOM 1347 N N . TYR A 1 171 ? 0.883 8.872 -10.283 1.00 93.31 171 TYR A N 1
ATOM 1348 C CA . TYR A 1 171 ? 1.556 9.145 -11.562 1.00 93.31 171 TYR A CA 1
ATOM 1349 C C . TYR A 1 171 ? 0.973 8.351 -12.755 1.00 93.31 171 TYR A C 1
ATOM 1351 O O . TYR A 1 171 ? 1.531 8.364 -13.857 1.00 93.31 171 TYR A O 1
ATOM 1359 N N . GLY A 1 172 ? -0.167 7.677 -12.566 1.00 93.06 172 GLY A N 1
ATOM 1360 C CA . GLY A 1 172 ? -0.911 6.960 -13.609 1.00 93.06 172 GLY A CA 1
ATOM 1361 C C . GLY A 1 172 ? -0.279 5.643 -14.072 1.00 93.06 172 GLY A C 1
ATOM 1362 O O . GLY A 1 172 ? -0.645 5.123 -15.118 1.00 93.06 172 GLY A O 1
ATOM 1363 N N . CYS A 1 173 ? 0.697 5.118 -13.334 1.00 93.94 173 CYS A N 1
ATOM 1364 C CA . CYS A 1 173 ? 1.295 3.809 -13.577 1.00 93.94 173 CYS A CA 1
ATOM 1365 C C . CYS A 1 173 ? 0.486 2.730 -12.847 1.00 93.94 173 CYS A C 1
ATOM 1367 O O . CYS A 1 173 ? 0.255 2.856 -11.645 1.00 93.94 173 CYS A O 1
ATOM 1369 N N . ILE A 1 174 ? 0.060 1.671 -13.534 1.00 94.25 174 ILE A N 1
ATOM 1370 C CA . ILE A 1 174 ? -0.803 0.640 -12.937 1.00 94.25 174 ILE A CA 1
ATOM 1371 C C . ILE A 1 174 ? 0.041 -0.224 -11.976 1.00 94.25 174 ILE A C 1
ATOM 1373 O O . ILE A 1 174 ? 0.966 -0.884 -12.456 1.00 94.25 174 ILE A O 1
ATOM 1377 N N . PRO A 1 175 ? -0.201 -0.194 -10.649 1.00 93.88 175 PRO A N 1
ATOM 1378 C CA . PRO A 1 175 ? 0.591 -0.950 -9.674 1.00 93.88 175 PRO A CA 1
ATOM 1379 C C . PRO A 1 175 ? 0.388 -2.470 -9.754 1.00 93.88 175 PRO A C 1
ATOM 1381 O O . PRO A 1 175 ? -0.717 -2.901 -10.155 1.00 93.88 175 PRO A O 1
#

Radius of gyration: 20.02 Å; chains: 1; bounding box: 44×29×54 Å

Foldseek 3Di:
DDDDDLVRLLVVLVVVVVVVVVVDVVCVVQVQQDAEDEDEDLSVLSSCPNPVSNLVRHEYAYQFDDPVSNDDVVGYHDDHDADPPDLDFFADPPLVQAQAAEEDADAPQDPVSVVCCVVPVPPPRYHYHHHPPPCPPDVCPVLVNLLNYQAYDDDDHPDSDDNRCVSNRRRVHHD

Organism: Trifolium pratense (NCBI:txid57577)

Sequence (175 aa):
MQGTSYENMTIIVQNYVESLISKYPYWNRTLGADHFFVTCHDVGVRATEGLPLLVKNSIRAVCSPSYDVGFIPHKDVALPQVLQPFALPAGGNDVENRTTLGFWAGHRNSKIRVILARVWENDTELDISNNRISRATGHLVYQKRFYRSKFCICPGGSQVNSARIADSIHYGCIP

pLDDT: mean 85.5, std 10.83, range [37.66, 96.31]

Secondary structure (DSSP, 8-state):
-PPPPHHHHHHHHHHHHHHHHHH-THHHHHTTTT-EEEE-SHHHHHHTTT-HHHHHHSEEEESS--GGGT--TTT-EE-----SSPSSPPP-S-GGG--EEEEEE----SHHHHHHHHHHTT-SSEEEESS---TTSSTTHHHHHHHHEEEE-----SSS---HHHHHHHTT-B-